Protein AF-M3F8E4-F1 (afdb_monomer)

Mean predicted aligned error: 5.02 Å

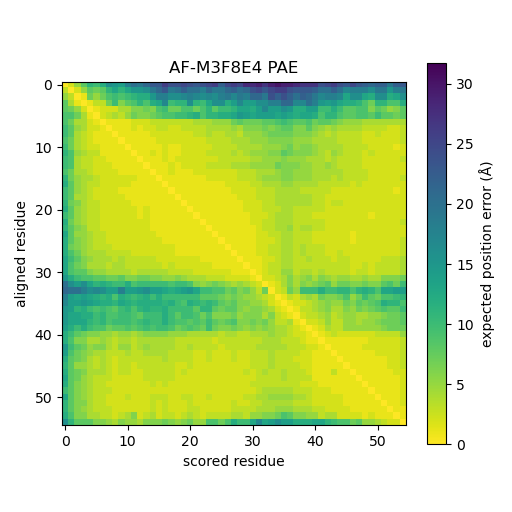Organism: NCBI:txid1193007

Radius of gyration: 12.48 Å; Cα contacts (8 Å, |Δi|>4): 30; chains: 1; bounding box: 25×23×34 Å

Nearest PDB structures (foldseek):
  6uuj-assembly2_E  TM=4.490E-01  e=2.907E+00  Mycobacterium tuberculosis H37Rv
  5t9f-assembly1_B  TM=4.045E-01  e=3.979E+00  Glycine max
  5whx-assembly1_A  TM=4.017E-01  e=5.447E+00  Glycine max

Solvent-accessible surface area (backbone atoms only — not comparable to full-atom values): 3267 Å² total; per-residue (Å²): 134,85,54,73,66,55,55,54,44,48,46,24,64,73,33,70,68,52,15,52,50,50,47,54,51,44,56,55,57,50,69,73,55,88,54,95,90,51,88,80,37,70,66,57,55,51,45,56,45,54,43,66,58,32,110

Sequence (55 aa):
MASPYNILVQACQTDPFVAAKVRLTVSRWKQFWPFPGAENTEWKIRMAQAERDCD

Secondary structure (DSSP, 8-state):
---HHHHHHHHHHH-HHHHHHHHHHHHHHHTT-PPTT-TT-HHHHHHHHHHHHT-

Structure (mmCIF, N/CA/C/O backbone):
data_AF-M3F8E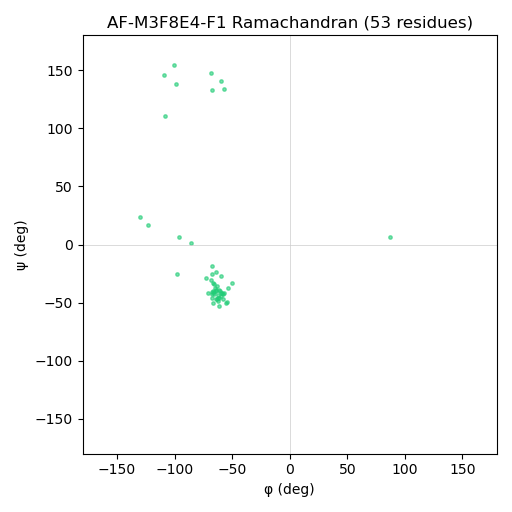4-F1
#
_entry.id   AF-M3F8E4-F1
#
loop_
_atom_site.group_PDB
_atom_site.id
_atom_site.type_symbol
_atom_site.label_atom_id
_atom_site.label_alt_id
_atom_site.label_comp_id
_atom_site.label_asym_id
_atom_site.label_entity_id
_atom_site.label_seq_id
_atom_site.pdbx_PDB_ins_code
_atom_site.Cartn_x
_atom_site.Cartn_y
_atom_site.Cartn_z
_atom_site.occupancy
_atom_site.B_iso_or_equiv
_atom_site.auth_seq_id
_atom_site.auth_comp_id
_atom_site.auth_asym_id
_atom_site.auth_atom_id
_atom_site.pdbx_PDB_model_num
ATOM 1 N N . MET A 1 1 ? 8.809 16.795 18.251 1.00 46.00 1 MET A N 1
ATOM 2 C CA . MET A 1 1 ? 7.917 17.070 17.103 1.00 46.00 1 MET A CA 1
ATOM 3 C C . MET A 1 1 ? 7.706 15.761 16.364 1.00 46.00 1 MET A C 1
ATOM 5 O O . MET A 1 1 ? 8.698 15.139 16.008 1.00 46.00 1 MET A O 1
ATOM 9 N N . ALA A 1 2 ? 6.465 15.293 16.216 1.00 57.47 2 ALA A N 1
ATOM 10 C CA . ALA A 1 2 ? 6.196 14.098 15.420 1.00 57.47 2 ALA A CA 1
ATOM 11 C C . ALA A 1 2 ? 6.478 14.410 13.942 1.00 57.47 2 ALA A C 1
ATOM 13 O O . ALA A 1 2 ? 6.072 15.461 13.449 1.00 57.47 2 ALA A O 1
ATOM 14 N N . SER A 1 3 ? 7.199 13.525 13.252 1.00 74.44 3 SER A N 1
ATOM 15 C CA . SER A 1 3 ? 7.368 13.629 11.800 1.00 74.44 3 SER A CA 1
ATOM 16 C C . SER A 1 3 ? 5.987 13.577 11.129 1.00 74.44 3 SER A C 1
ATOM 18 O O . SER A 1 3 ? 5.164 12.763 11.555 1.00 74.44 3 SER A O 1
ATOM 20 N N . PRO A 1 4 ? 5.715 14.369 10.076 1.00 70.31 4 PRO A N 1
ATOM 21 C CA . PRO A 1 4 ? 4.468 14.282 9.314 1.00 70.31 4 PRO A CA 1
ATOM 22 C C . PRO A 1 4 ? 4.134 12.850 8.867 1.00 70.31 4 PRO A C 1
ATOM 24 O O . PRO A 1 4 ? 2.971 12.463 8.864 1.00 70.31 4 PRO A O 1
ATOM 27 N N . TYR A 1 5 ? 5.157 12.036 8.574 1.00 73.38 5 TYR A N 1
ATOM 28 C CA . TYR A 1 5 ? 4.999 10.613 8.251 1.00 73.38 5 TYR A CA 1
ATOM 29 C C . TYR A 1 5 ? 4.352 9.821 9.398 1.00 73.38 5 TYR A C 1
ATOM 31 O O . TYR A 1 5 ? 3.441 9.031 9.168 1.00 73.38 5 TYR A O 1
ATOM 39 N N . ASN A 1 6 ? 4.757 10.089 10.643 1.00 81.62 6 ASN A N 1
ATOM 40 C CA . ASN A 1 6 ? 4.210 9.405 11.815 1.00 81.62 6 ASN A CA 1
ATOM 41 C C . ASN A 1 6 ? 2.735 9.752 12.034 1.00 81.62 6 ASN A C 1
ATOM 43 O O . ASN A 1 6 ? 1.980 8.897 12.475 1.00 81.62 6 ASN A O 1
ATOM 47 N N . ILE A 1 7 ? 2.315 10.975 11.693 1.00 89.38 7 ILE A N 1
ATOM 48 C CA . ILE A 1 7 ? 0.906 11.380 11.790 1.00 89.38 7 ILE A CA 1
ATOM 49 C C . ILE A 1 7 ? 0.056 10.618 10.767 1.00 89.38 7 ILE A C 1
ATOM 51 O O . ILE A 1 7 ? -1.040 10.173 11.096 1.00 89.38 7 ILE A O 1
ATOM 55 N N . LEU A 1 8 ? 0.557 10.432 9.542 1.00 88.19 8 LEU A N 1
ATOM 56 C CA . LEU A 1 8 ? -0.162 9.692 8.501 1.00 88.19 8 LEU A CA 1
ATOM 57 C C . LEU A 1 8 ? -0.285 8.201 8.833 1.00 88.19 8 LEU A C 1
ATOM 59 O O . LEU A 1 8 ? -1.362 7.632 8.672 1.00 88.19 8 LEU A O 1
ATOM 63 N N . VAL A 1 9 ? 0.790 7.585 9.337 1.00 91.25 9 VAL A N 1
ATOM 64 C CA . VAL A 1 9 ? 0.759 6.191 9.807 1.00 91.25 9 VAL A CA 1
ATOM 65 C C . VAL A 1 9 ? -0.211 6.048 10.976 1.00 91.25 9 VAL A C 1
ATOM 67 O O . VAL A 1 9 ? -1.067 5.170 10.951 1.00 91.25 9 VAL A O 1
ATOM 70 N N . GLN A 1 10 ? -0.154 6.955 11.954 1.00 92.25 10 GLN A N 1
ATOM 71 C CA . GLN A 1 10 ? -1.073 6.940 13.089 1.00 92.25 10 GLN A CA 1
ATOM 72 C C . GLN A 1 10 ? -2.532 7.074 12.636 1.00 92.25 10 GLN A C 1
ATOM 74 O O . GLN A 1 10 ? -3.371 6.304 13.089 1.00 92.25 10 GLN A O 1
ATOM 79 N N . ALA A 1 11 ? -2.832 7.988 11.707 1.00 92.44 11 ALA A N 1
ATOM 80 C CA . ALA A 1 11 ? -4.174 8.129 11.146 1.00 92.44 11 ALA A CA 1
ATOM 81 C C . ALA A 1 11 ? -4.652 6.826 10.493 1.00 92.44 11 ALA A C 1
ATOM 83 O O . ALA A 1 11 ? -5.789 6.416 10.706 1.00 92.44 11 ALA A O 1
ATOM 84 N N . CYS A 1 12 ? -3.772 6.151 9.753 1.00 93.44 12 CYS A N 1
ATOM 85 C CA . CYS A 1 12 ? -4.091 4.868 9.145 1.00 93.44 12 CYS A CA 1
ATOM 86 C C . CYS A 1 12 ? -4.371 3.768 10.176 1.00 93.44 12 CYS A C 1
ATOM 88 O O . CYS A 1 12 ? -5.296 2.985 10.002 1.00 93.44 12 CYS A O 1
ATOM 90 N N . GLN A 1 13 ? -3.600 3.731 11.262 1.00 92.69 13 GLN A N 1
ATOM 91 C CA . GLN A 1 13 ? -3.734 2.728 12.320 1.00 92.69 13 GLN A CA 1
ATOM 92 C C . GLN A 1 13 ? -4.975 2.939 13.194 1.00 92.69 13 GLN A C 1
ATOM 9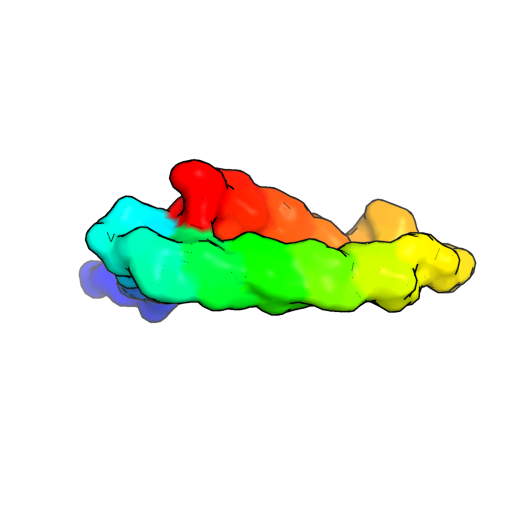4 O O . GLN A 1 13 ? -5.507 1.980 13.748 1.00 92.69 13 GLN A O 1
ATOM 99 N N . THR A 1 14 ? -5.437 4.184 13.348 1.00 95.44 14 THR A N 1
ATOM 100 C CA . THR A 1 14 ? -6.575 4.509 14.222 1.00 95.44 14 THR A CA 1
ATOM 101 C C . THR A 1 14 ? -7.909 4.637 13.491 1.00 95.44 14 THR A C 1
ATOM 103 O O . THR A 1 14 ? -8.950 4.462 14.120 1.00 95.44 14 THR A O 1
ATOM 106 N N . ASP A 1 15 ? -7.904 4.968 12.196 1.00 95.75 15 ASP A N 1
ATOM 107 C CA . ASP A 1 15 ? -9.119 5.173 11.401 1.00 95.75 15 ASP A CA 1
ATOM 108 C C 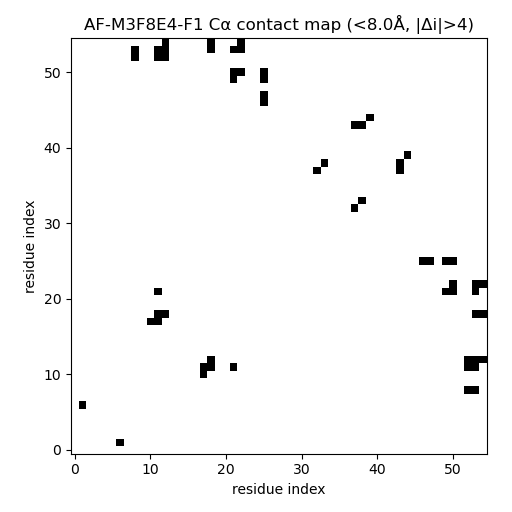. ASP A 1 15 ? -9.319 4.020 10.390 1.00 95.75 15 ASP A C 1
ATOM 110 O O . ASP A 1 15 ? -8.588 3.923 9.396 1.00 95.75 15 ASP A O 1
ATOM 114 N N . PRO A 1 16 ? -10.340 3.160 10.581 1.00 94.62 16 PRO A N 1
ATOM 115 C CA . PRO A 1 16 ? -10.576 2.010 9.709 1.00 94.62 16 PRO A CA 1
ATOM 116 C C . PRO A 1 16 ? -10.998 2.398 8.283 1.00 94.62 16 PRO A C 1
ATOM 118 O O . PRO A 1 16 ? -10.767 1.631 7.346 1.00 94.62 16 PRO A O 1
ATOM 121 N N . PHE A 1 17 ? -11.598 3.575 8.081 1.00 95.56 17 PHE A N 1
ATOM 122 C CA . PHE A 1 17 ? -11.932 4.068 6.745 1.00 95.56 17 PHE A CA 1
ATOM 123 C C . PHE A 1 17 ? -10.664 4.474 5.987 1.00 95.56 17 PHE A C 1
ATOM 125 O O . PHE A 1 17 ? -10.513 4.151 4.803 1.00 95.56 17 PHE A O 1
ATOM 132 N N . VAL A 1 18 ? -9.723 5.132 6.671 1.00 95.12 18 VAL A N 1
ATOM 133 C CA . VAL A 1 18 ? -8.410 5.464 6.099 1.00 95.12 18 VAL A CA 1
ATOM 134 C C . VAL A 1 18 ? -7.632 4.188 5.775 1.00 95.12 18 VAL A C 1
ATOM 136 O O . VAL A 1 18 ? -7.157 4.060 4.643 1.00 95.12 18 VAL A O 1
ATOM 139 N N . ALA A 1 19 ? -7.577 3.218 6.695 1.00 95.25 19 ALA A N 1
ATOM 140 C CA . ALA A 1 19 ? -6.933 1.922 6.467 1.00 95.25 19 ALA A CA 1
ATOM 141 C C . ALA A 1 19 ? -7.489 1.210 5.224 1.00 95.25 19 ALA A C 1
ATOM 143 O O . ALA A 1 19 ? -6.739 0.834 4.319 1.00 95.25 19 ALA A O 1
ATOM 144 N N . ALA A 1 20 ? -8.819 1.100 5.119 1.00 95.75 20 ALA A N 1
ATOM 145 C CA . ALA A 1 20 ? -9.475 0.489 3.966 1.00 95.75 20 ALA A CA 1
ATOM 146 C C . ALA A 1 20 ? -9.115 1.203 2.653 1.00 95.75 20 ALA A C 1
ATOM 148 O O . ALA A 1 20 ? -8.838 0.557 1.638 1.00 95.75 20 ALA A O 1
ATOM 149 N N . LYS A 1 21 ? -9.064 2.539 2.664 1.00 95.69 21 LYS A N 1
ATOM 150 C CA . LYS A 1 21 ? -8.697 3.327 1.485 1.00 95.69 21 LYS A CA 1
ATOM 151 C C . LYS A 1 21 ? -7.241 3.107 1.071 1.00 95.69 21 LYS A C 1
ATOM 153 O O . LYS A 1 21 ? -6.978 2.993 -0.130 1.00 95.69 21 LYS A O 1
ATOM 158 N N . VAL A 1 22 ? -6.309 3.019 2.023 1.00 95.06 22 VAL A N 1
ATOM 159 C CA . VAL A 1 22 ? -4.894 2.721 1.738 1.00 95.06 22 VAL A CA 1
ATOM 160 C C . VAL A 1 22 ? -4.761 1.335 1.113 1.00 95.06 22 VAL A C 1
ATOM 162 O O . VAL A 1 22 ? -4.176 1.220 0.036 1.00 95.06 22 VAL A O 1
ATOM 165 N N . ARG A 1 23 ? -5.394 0.311 1.697 1.00 93.69 23 ARG A N 1
ATOM 166 C CA . ARG A 1 23 ? -5.386 -1.061 1.157 1.00 93.69 23 ARG A CA 1
ATOM 167 C C . ARG A 1 23 ? -5.941 -1.130 -0.264 1.00 93.69 23 ARG A C 1
ATOM 169 O O . ARG A 1 23 ? -5.309 -1.705 -1.146 1.00 93.69 23 ARG A O 1
ATOM 176 N N . LEU A 1 24 ? -7.085 -0.490 -0.524 1.00 95.31 24 LEU A N 1
ATOM 177 C CA . LEU A 1 24 ? -7.671 -0.428 -1.870 1.00 95.31 24 LEU A CA 1
ATOM 178 C C . LEU A 1 24 ? -6.750 0.278 -2.872 1.00 95.31 24 LEU A C 1
ATOM 180 O O . LEU A 1 24 ? -6.638 -0.143 -4.024 1.00 95.31 24 LEU A O 1
ATOM 184 N N . THR A 1 25 ? -6.085 1.346 -2.436 1.00 94.19 25 THR A N 1
ATOM 185 C CA . THR A 1 25 ? -5.158 2.113 -3.273 1.00 94.19 25 THR A CA 1
ATOM 186 C C . THR A 1 25 ? -3.933 1.276 -3.635 1.00 94.19 25 THR A C 1
ATOM 188 O O . THR A 1 25 ? -3.621 1.139 -4.818 1.00 94.19 25 THR A O 1
ATOM 191 N N . VAL A 1 26 ? -3.289 0.647 -2.647 1.00 93.25 26 VAL A N 1
ATOM 192 C CA . VAL A 1 26 ? -2.135 -0.236 -2.871 1.00 93.25 26 VAL A CA 1
ATOM 193 C C . VAL A 1 26 ? -2.529 -1.438 -3.730 1.00 93.25 26 VAL A C 1
ATOM 195 O O . VAL A 1 26 ? -1.833 -1.750 -4.696 1.00 93.25 26 VAL A O 1
ATOM 198 N N . SER A 1 27 ? -3.679 -2.063 -3.459 1.00 92.62 27 SER A N 1
ATOM 199 C CA . SER A 1 27 ? -4.201 -3.165 -4.272 1.00 92.62 27 SER A CA 1
ATOM 200 C C . SER A 1 27 ? -4.385 -2.760 -5.733 1.00 92.62 27 SER A C 1
ATOM 202 O O . SER A 1 27 ? -4.042 -3.539 -6.620 1.00 92.62 27 SER A O 1
ATOM 204 N N . ARG A 1 28 ? -4.906 -1.557 -6.003 1.00 92.44 28 ARG A N 1
ATOM 205 C CA . ARG A 1 28 ? -5.055 -1.044 -7.370 1.00 92.44 28 ARG A CA 1
ATOM 206 C C . ARG A 1 28 ? -3.701 -0.804 -8.024 1.00 92.44 28 ARG A C 1
ATOM 208 O O . ARG A 1 28 ? -3.519 -1.149 -9.183 1.00 92.44 28 ARG A O 1
ATOM 215 N N . TRP A 1 29 ? -2.740 -0.235 -7.306 1.00 89.19 29 TRP A N 1
ATOM 216 C CA . TRP A 1 29 ? -1.405 0.000 -7.856 1.00 89.19 29 TRP A CA 1
ATOM 217 C C . TRP A 1 29 ? -0.662 -1.295 -8.181 1.00 89.19 29 TRP A C 1
ATOM 219 O O . TRP A 1 29 ? -0.011 -1.376 -9.221 1.00 89.19 29 TRP A O 1
ATOM 229 N N . LYS A 1 30 ? -0.819 -2.334 -7.356 1.00 87.00 30 LYS A N 1
ATOM 230 C CA . LYS A 1 30 ? -0.260 -3.665 -7.624 1.00 87.00 30 LYS A CA 1
ATOM 231 C C . LYS A 1 30 ? -0.777 -4.293 -8.920 1.00 87.00 30 LYS A C 1
ATOM 233 O O . LYS A 1 30 ? -0.039 -5.062 -9.519 1.00 87.00 30 LYS A O 1
ATOM 238 N N . GLN A 1 31 ? -1.984 -3.950 -9.385 1.00 88.00 31 GLN A N 1
ATOM 239 C CA . GLN A 1 31 ? -2.510 -4.437 -10.673 1.00 88.00 31 GLN A CA 1
ATOM 240 C C . GLN A 1 31 ? -1.686 -3.954 -11.874 1.00 88.00 31 GLN A C 1
ATOM 242 O O . GLN A 1 31 ? -1.701 -4.594 -12.919 1.00 88.00 31 GLN A O 1
ATOM 247 N N . PHE A 1 32 ? -0.955 -2.846 -11.730 1.00 80.69 32 PHE A N 1
ATOM 248 C CA . PHE A 1 32 ? -0.049 -2.336 -12.761 1.00 80.69 32 PHE A CA 1
ATOM 249 C C . PHE A 1 32 ? 1.347 -2.983 -12.702 1.00 80.69 32 PHE A C 1
ATOM 251 O O . PHE A 1 32 ? 2.220 -2.626 -13.490 1.00 80.69 32 PHE A O 1
ATOM 258 N N . TRP A 1 33 ? 1.574 -3.925 -11.776 1.00 78.25 33 TRP A N 1
ATOM 259 C CA . TRP A 1 33 ? 2.823 -4.673 -11.626 1.00 78.25 33 TRP A CA 1
ATOM 260 C C . TRP A 1 33 ? 2.655 -6.140 -12.061 1.00 78.25 33 TRP A C 1
ATOM 262 O O . TRP A 1 33 ? 1.612 -6.731 -11.783 1.00 78.25 33 TRP A O 1
ATOM 272 N N . PRO A 1 34 ? 3.687 -6.780 -12.647 1.00 77.69 34 PRO A N 1
ATOM 273 C CA . PRO A 1 34 ? 5.031 -6.260 -12.904 1.00 77.69 34 PRO A CA 1
ATOM 274 C C . PRO A 1 34 ? 5.217 -5.759 -14.347 1.00 77.69 34 PRO A C 1
ATOM 276 O O . PRO A 1 34 ? 4.834 -6.429 -15.303 1.00 77.69 34 PRO A O 1
ATOM 279 N N . PHE A 1 35 ? 5.887 -4.614 -14.505 1.00 75.62 35 PHE A N 1
ATOM 280 C CA . PHE A 1 35 ? 6.592 -4.280 -15.747 1.00 75.62 35 PHE A CA 1
ATOM 281 C C . PHE A 1 35 ? 8.099 -4.558 -15.569 1.00 75.62 35 PHE A C 1
ATOM 283 O O . PHE A 1 35 ? 8.579 -4.552 -14.433 1.00 75.62 35 PHE A O 1
ATOM 290 N N . PRO A 1 36 ? 8.858 -4.828 -16.647 1.00 80.94 36 PRO A N 1
ATOM 291 C CA . PRO A 1 36 ? 10.282 -5.155 -16.541 1.00 80.94 36 PRO A CA 1
ATOM 292 C C . PRO A 1 36 ? 11.105 -4.059 -15.839 1.00 80.94 36 PRO A C 1
ATOM 294 O O . PRO A 1 36 ? 10.976 -2.882 -16.174 1.00 80.94 36 PRO A O 1
ATOM 297 N N . GLY A 1 37 ? 11.970 -4.442 -14.890 1.00 79.75 37 GLY A N 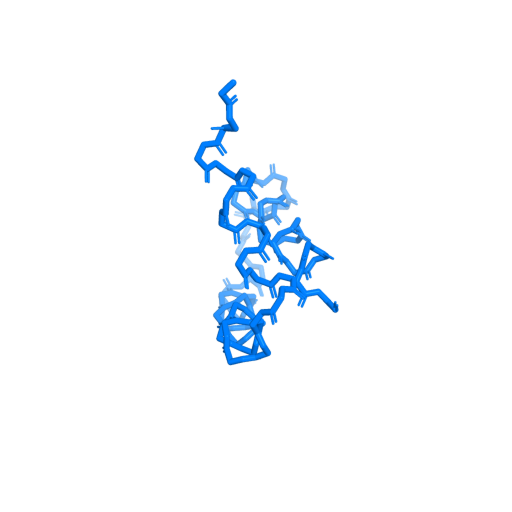1
ATOM 298 C CA . GLY A 1 37 ? 12.857 -3.525 -14.153 1.00 79.75 37 GLY A CA 1
ATOM 299 C C . GLY A 1 37 ? 12.228 -2.893 -12.906 1.00 79.75 37 GLY A C 1
ATOM 300 O O . GLY A 1 37 ? 12.822 -2.021 -12.269 1.00 79.75 37 GLY A O 1
ATOM 301 N N . ALA A 1 38 ? 11.020 -3.320 -12.546 1.00 80.69 38 ALA A N 1
ATOM 302 C CA . ALA A 1 38 ? 10.225 -2.751 -11.471 1.00 80.69 38 ALA A CA 1
ATOM 303 C C . ALA A 1 38 ? 10.371 -3.502 -10.128 1.00 80.69 38 ALA A C 1
ATOM 305 O O . ALA A 1 38 ? 9.636 -3.241 -9.171 1.00 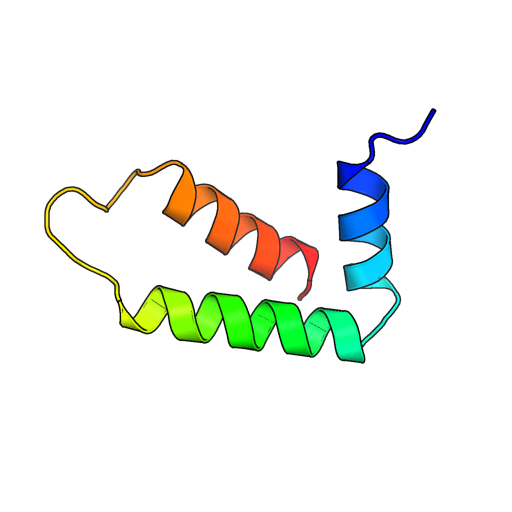80.69 38 ALA A O 1
ATOM 306 N N . GLU A 1 39 ? 11.278 -4.476 -10.043 1.00 79.62 39 GLU A N 1
ATOM 307 C CA . GLU A 1 39 ? 11.378 -5.430 -8.937 1.00 79.62 39 GLU A CA 1
ATOM 308 C C . GLU A 1 39 ? 11.831 -4.794 -7.620 1.00 79.62 39 GLU A C 1
ATOM 310 O O . GLU A 1 39 ? 11.374 -5.251 -6.570 1.00 79.62 39 GLU A O 1
ATOM 315 N N . ASN A 1 40 ? 12.650 -3.736 -7.691 1.00 83.62 40 ASN A N 1
ATOM 316 C CA . ASN A 1 40 ? 13.326 -3.092 -6.555 1.00 83.62 40 ASN A CA 1
ATOM 317 C C . ASN A 1 40 ? 13.136 -1.565 -6.520 1.00 83.62 40 ASN A C 1
ATOM 319 O O . ASN A 1 40 ? 13.965 -0.839 -5.973 1.00 83.62 40 ASN A O 1
ATOM 323 N N . THR A 1 41 ? 12.072 -1.048 -7.137 1.00 88.00 41 THR A N 1
ATOM 324 C CA . THR A 1 41 ? 11.819 0.397 -7.122 1.00 88.00 41 THR A CA 1
ATOM 325 C C . THR A 1 41 ? 11.441 0.857 -5.718 1.00 88.00 41 THR A C 1
ATOM 327 O O . THR A 1 41 ? 10.756 0.143 -4.979 1.00 88.00 41 THR A O 1
ATOM 330 N N . GLU A 1 42 ? 11.822 2.089 -5.363 1.00 88.88 42 GLU A N 1
ATOM 331 C CA . GLU A 1 42 ? 11.375 2.702 -4.107 1.00 88.88 42 GLU A CA 1
ATOM 332 C C . GLU A 1 42 ? 9.844 2.661 -4.003 1.00 88.88 42 GLU A C 1
ATOM 334 O O . GLU A 1 42 ? 9.298 2.359 -2.946 1.00 88.88 42 GLU A O 1
ATOM 339 N N . TRP A 1 43 ? 9.149 2.857 -5.125 1.00 86.94 43 TRP A N 1
ATOM 340 C CA . TRP A 1 43 ? 7.696 2.771 -5.195 1.00 86.94 43 TRP A CA 1
ATOM 341 C C . TRP A 1 43 ? 7.153 1.439 -4.660 1.00 86.94 43 TRP A C 1
ATOM 343 O O . TRP A 1 43 ? 6.280 1.427 -3.791 1.00 86.94 43 TRP A O 1
ATOM 353 N N . LYS A 1 44 ? 7.706 0.307 -5.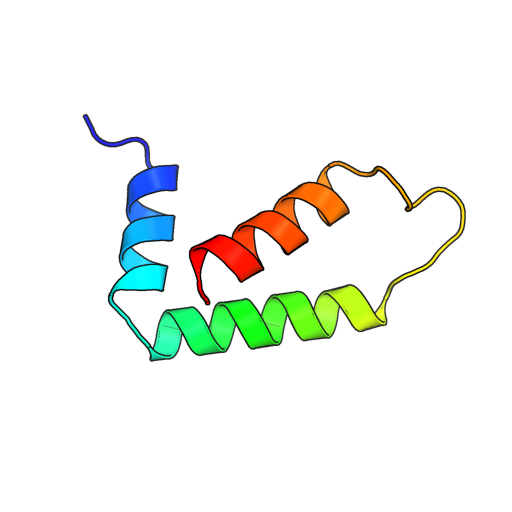110 1.00 87.50 44 LYS A N 1
ATOM 354 C CA . LYS A 1 44 ? 7.284 -1.025 -4.655 1.00 87.50 44 LYS A CA 1
ATOM 355 C C . LYS A 1 44 ? 7.562 -1.239 -3.166 1.00 87.50 44 LYS A C 1
ATOM 357 O O . LYS A 1 44 ? 6.723 -1.803 -2.465 1.00 87.50 44 LYS A O 1
ATOM 362 N N . ILE A 1 45 ? 8.701 -0.747 -2.678 1.00 90.19 45 ILE A N 1
ATOM 363 C CA . ILE A 1 45 ? 9.072 -0.810 -1.257 1.00 90.19 45 ILE A CA 1
ATOM 364 C C . ILE A 1 45 ? 8.077 -0.004 -0.408 1.00 90.19 45 ILE A C 1
ATOM 366 O O . ILE A 1 45 ? 7.571 -0.512 0.593 1.00 90.19 45 ILE A O 1
ATOM 370 N N . ARG A 1 46 ? 7.749 1.225 -0.824 1.00 89.25 46 ARG A N 1
ATOM 371 C CA . ARG A 1 46 ? 6.824 2.122 -0.113 1.00 89.25 46 ARG A CA 1
ATOM 372 C C . ARG A 1 46 ? 5.396 1.595 -0.100 1.00 89.25 46 ARG A C 1
ATOM 374 O O . ARG A 1 46 ? 4.750 1.672 0.935 1.00 89.25 46 ARG A O 1
ATOM 381 N N . MET A 1 47 ? 4.917 1.022 -1.204 1.00 90.69 47 MET A N 1
ATOM 382 C CA . MET A 1 47 ? 3.595 0.391 -1.253 1.00 90.69 47 MET A CA 1
ATOM 383 C C . MET A 1 47 ? 3.481 -0.778 -0.274 1.00 90.69 47 MET A C 1
ATOM 385 O O . MET A 1 47 ? 2.509 -0.857 0.469 1.00 90.69 47 MET A O 1
ATOM 389 N N . ALA A 1 48 ? 4.487 -1.657 -0.242 1.00 90.19 48 ALA A N 1
ATOM 390 C CA . ALA A 1 48 ? 4.510 -2.775 0.697 1.00 90.19 48 ALA A CA 1
ATOM 391 C C . ALA A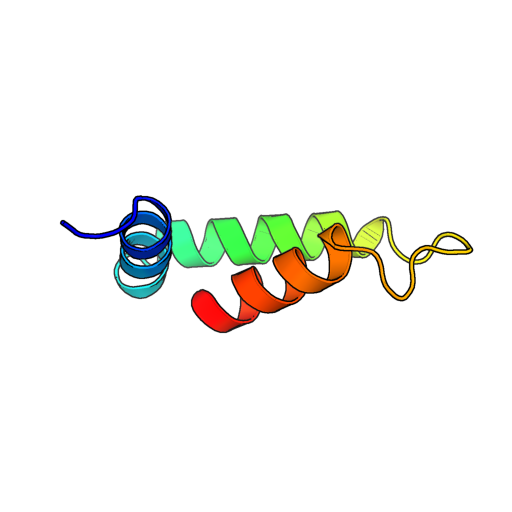 1 48 ? 4.618 -2.300 2.155 1.00 90.19 48 ALA A C 1
ATOM 393 O O . ALA A 1 48 ? 4.063 -2.933 3.047 1.00 90.19 48 ALA A O 1
ATOM 394 N N . GLN A 1 49 ? 5.328 -1.195 2.403 1.00 91.81 49 GLN A N 1
ATOM 395 C CA . GLN A 1 49 ? 5.385 -0.580 3.728 1.00 91.81 49 GLN A CA 1
ATOM 396 C C . GLN A 1 49 ? 4.032 0.009 4.138 1.00 91.81 49 GLN A C 1
ATOM 398 O O . GLN A 1 49 ? 3.581 -0.258 5.242 1.00 91.81 49 GLN A O 1
ATOM 403 N N . ALA A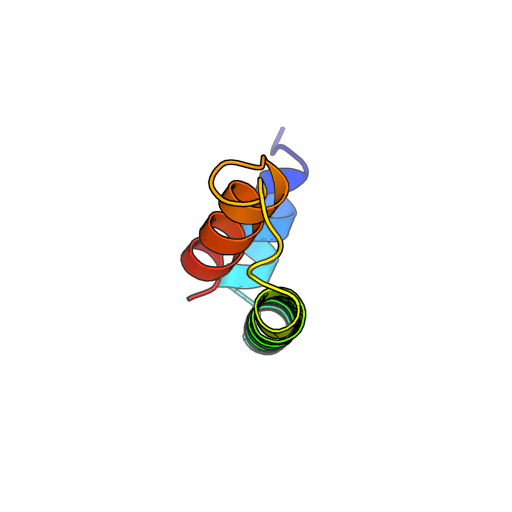 1 50 ? 3.369 0.746 3.245 1.00 91.69 50 ALA A N 1
ATOM 404 C CA . ALA A 1 50 ? 2.071 1.354 3.517 1.00 91.69 50 ALA A CA 1
ATOM 405 C C . ALA A 1 50 ? 0.977 0.313 3.787 1.00 91.69 50 ALA A C 1
ATOM 407 O O . ALA A 1 50 ? 0.119 0.552 4.621 1.00 91.69 50 ALA A O 1
ATOM 408 N N . GLU A 1 51 ? 1.010 -0.836 3.109 1.00 90.50 51 GLU A N 1
ATOM 409 C CA . GLU A 1 51 ? 0.125 -1.962 3.428 1.00 90.50 51 GLU A CA 1
ATOM 410 C C . GLU A 1 51 ? 0.360 -2.468 4.854 1.00 90.50 51 GLU A C 1
ATOM 412 O O . GLU A 1 51 ? -0.573 -2.462 5.646 1.00 90.50 51 GLU A O 1
ATOM 417 N N . ARG A 1 52 ? 1.613 -2.787 5.210 1.00 92.19 52 ARG A N 1
ATOM 418 C CA . ARG A 1 52 ? 1.966 -3.277 6.555 1.00 92.19 52 ARG A CA 1
ATOM 419 C C . ARG A 1 52 ? 1.634 -2.286 7.665 1.00 92.19 52 ARG A C 1
ATOM 421 O O . ARG A 1 52 ? 1.203 -2.687 8.738 1.00 92.19 52 ARG A O 1
ATOM 428 N N . ASP A 1 53 ? 1.870 -1.000 7.423 1.00 91.56 53 ASP A N 1
ATOM 429 C CA . ASP A 1 53 ? 1.602 0.060 8.398 1.00 91.56 53 ASP A CA 1
ATOM 430 C C . ASP A 1 53 ? 0.094 0.244 8.653 1.00 91.56 53 ASP A C 1
ATOM 432 O O . ASP A 1 53 ? -0.282 0.834 9.667 1.00 91.56 53 ASP A O 1
ATOM 436 N N . CYS A 1 54 ? -0.749 -0.260 7.746 1.00 90.00 54 CYS A N 1
ATOM 437 C CA . CYS A 1 54 ? -2.195 -0.069 7.696 1.00 90.00 54 CYS A CA 1
ATOM 438 C C . CYS A 1 54 ? -2.995 -1.390 7.716 1.00 90.00 54 CYS A C 1
ATOM 440 O O . CYS A 1 54 ? -4.169 -1.387 7.319 1.00 90.00 54 CYS A O 1
ATOM 442 N N . ASP A 1 55 ? -2.376 -2.508 8.110 1.00 79.12 55 ASP A N 1
ATOM 443 C CA . ASP A 1 55 ? -2.975 -3.857 8.181 1.00 79.12 55 ASP A CA 1
ATOM 444 C C . ASP A 1 55 ? -3.828 -4.108 9.437 1.00 79.12 55 ASP A C 1
ATOM 446 O O . ASP A 1 55 ? -3.617 -3.441 10.471 1.00 79.12 55 ASP A O 1
#

Foldseek 3Di:
DDDPVNVLLVCLQPPLVNLVVLVVVLVVVCVVDDDPPPPDDPVVVVSVVSNVSND

pLDDT: mean 86.95, std 9.54, range [46.0, 95.75]